Protein AF-A0A838SIZ8-F1 (afdb_monomer_lite)

Structure (mmCIF, N/CA/C/O backbone):
data_AF-A0A838SIZ8-F1
#
_entry.id   AF-A0A838SIZ8-F1
#
loop_
_atom_site.group_PDB
_atom_site.id
_atom_site.type_symbol
_atom_site.label_atom_id
_atom_site.label_alt_id
_atom_site.label_comp_id
_atom_site.label_asym_id
_atom_site.label_entity_id
_atom_site.label_seq_id
_atom_site.pdbx_PDB_ins_code
_atom_site.Cartn_x
_atom_site.Cartn_y
_atom_site.Cartn_z
_atom_site.occupancy
_atom_site.B_iso_or_equiv
_atom_site.auth_seq_id
_atom_site.auth_comp_id
_atom_site.auth_asym_id
_atom_site.auth_atom_id
_atom_site.pdbx_PDB_model_num
ATOM 1 N N . MET A 1 1 ? -22.322 -43.854 -22.248 1.00 48.59 1 MET A N 1
ATOM 2 C CA . MET A 1 1 ? -21.110 -43.479 -21.488 1.00 48.59 1 MET A CA 1
ATOM 3 C C . MET A 1 1 ? -19.953 -43.294 -22.460 1.00 48.59 1 MET A C 1
ATOM 5 O O . MET A 1 1 ? -19.423 -44.297 -22.890 1.00 48.59 1 MET A O 1
ATOM 9 N N . HIS A 1 2 ? -19.564 -42.062 -22.799 1.00 40.78 2 HIS A N 1
ATOM 10 C CA . HIS A 1 2 ? -18.195 -41.730 -23.224 1.00 40.78 2 HIS A CA 1
ATOM 11 C C . HIS A 1 2 ? -17.920 -40.275 -22.836 1.00 40.78 2 HIS A C 1
ATOM 13 O O . HIS A 1 2 ? -18.732 -39.387 -23.086 1.00 40.78 2 HIS A O 1
ATOM 19 N N . ARG A 1 3 ? -16.831 -40.089 -22.087 1.00 46.28 3 ARG A N 1
ATOM 20 C CA . ARG A 1 3 ? -16.454 -38.857 -21.397 1.00 46.28 3 ARG A CA 1
ATOM 21 C C . ARG A 1 3 ? -15.917 -37.816 -22.371 1.00 46.28 3 ARG A C 1
ATOM 23 O O . ARG A 1 3 ? -15.159 -38.123 -23.283 1.00 46.28 3 ARG A O 1
ATOM 30 N N . THR A 1 4 ? -16.282 -36.582 -22.066 1.00 54.03 4 THR A N 1
ATOM 31 C CA . THR A 1 4 ? -15.687 -35.316 -22.486 1.00 54.03 4 THR A CA 1
ATOM 32 C C . THR A 1 4 ? -14.161 -35.354 -22.503 1.00 54.03 4 THR A C 1
ATOM 34 O O . THR A 1 4 ? -13.537 -35.501 -21.453 1.00 54.03 4 THR A O 1
ATOM 37 N N . SER A 1 5 ? -13.558 -35.145 -23.670 1.00 54.84 5 SER A N 1
ATOM 38 C CA . SER A 1 5 ? -12.153 -34.753 -23.754 1.00 54.84 5 SER A CA 1
ATOM 39 C C . SER A 1 5 ? -11.875 -34.096 -25.100 1.00 54.84 5 SER A C 1
ATOM 41 O O . SER A 1 5 ? -11.386 -34.763 -25.994 1.00 54.84 5 SER A O 1
ATOM 43 N N . GLN A 1 6 ? -12.249 -32.820 -25.256 1.00 53.66 6 GLN A N 1
ATOM 44 C CA . GLN A 1 6 ? -11.613 -31.851 -26.165 1.00 53.66 6 GLN A CA 1
ATOM 45 C C . GLN A 1 6 ? -12.108 -30.438 -25.818 1.00 53.66 6 GLN A C 1
ATOM 47 O O . GLN A 1 6 ? -13.124 -29.966 -26.317 1.00 53.66 6 GLN A O 1
ATOM 52 N N . ARG A 1 7 ? -11.385 -29.744 -24.939 1.00 57.22 7 ARG A N 1
ATOM 53 C CA . ARG A 1 7 ? -11.364 -28.275 -24.906 1.00 57.22 7 ARG A CA 1
ATOM 54 C C . ARG A 1 7 ? -9.979 -27.839 -24.450 1.00 57.22 7 ARG A C 1
ATOM 56 O O . ARG A 1 7 ? -9.736 -27.592 -23.274 1.00 57.22 7 ARG A O 1
ATOM 63 N N . ARG A 1 8 ? -9.054 -27.789 -25.406 1.00 54.44 8 ARG A N 1
ATOM 64 C CA . ARG A 1 8 ? -7.832 -26.998 -25.295 1.00 54.44 8 ARG A CA 1
ATOM 65 C C . ARG A 1 8 ? -7.645 -26.185 -26.570 1.00 54.44 8 ARG A C 1
ATOM 67 O O . ARG A 1 8 ? -7.516 -26.744 -27.646 1.00 54.44 8 ARG A O 1
ATOM 74 N N . MET A 1 9 ? -7.602 -24.876 -26.338 1.00 51.22 9 MET A N 1
ATOM 75 C CA . MET A 1 9 ? -6.692 -23.914 -26.956 1.00 51.22 9 MET A CA 1
ATOM 76 C C . MET A 1 9 ? -6.857 -23.632 -28.446 1.00 51.22 9 MET A C 1
ATOM 78 O O . MET A 1 9 ? -6.147 -24.201 -29.261 1.00 51.22 9 MET A O 1
ATOM 82 N N . ILE A 1 10 ? -7.687 -22.630 -28.755 1.00 59.81 10 ILE A N 1
ATOM 83 C CA . ILE A 1 10 ? -7.403 -21.670 -29.830 1.00 59.81 10 ILE A CA 1
ATOM 84 C C . ILE A 1 10 ? -7.870 -20.285 -29.351 1.00 59.81 10 ILE A C 1
ATOM 86 O O . ILE A 1 10 ? -9.011 -19.897 -29.568 1.00 59.81 10 ILE A O 1
ATOM 90 N N . TYR A 1 11 ? -6.995 -19.566 -28.649 1.00 53.19 11 TYR A N 1
ATOM 91 C CA . TYR A 1 11 ? -7.026 -18.101 -28.545 1.00 53.19 11 TYR A CA 1
ATOM 92 C C . TYR A 1 11 ? -5.580 -17.599 -28.553 1.00 53.19 11 TYR A C 1
ATOM 94 O O . TYR A 1 11 ? -5.111 -16.964 -27.617 1.00 53.19 11 TYR A O 1
ATOM 102 N N . GLU A 1 12 ? -4.857 -17.926 -29.618 1.00 53.06 12 GLU A N 1
ATOM 103 C CA . GLU A 1 12 ? -3.635 -17.219 -29.983 1.00 53.06 12 GLU A CA 1
ATOM 104 C C . GLU A 1 12 ? -3.847 -16.629 -31.371 1.00 53.06 12 GLU A C 1
ATOM 106 O O . GLU A 1 12 ? -4.106 -17.350 -32.332 1.00 53.06 12 GLU A O 1
ATOM 111 N N . GLY A 1 13 ? -3.787 -15.303 -31.458 1.00 53.22 13 GLY A N 1
ATOM 112 C CA . GLY A 1 13 ? -3.838 -14.584 -32.725 1.00 53.22 13 GLY A CA 1
ATOM 113 C C . GLY A 1 13 ? -4.752 -13.375 -32.662 1.00 53.22 13 GLY A C 1
ATOM 114 O O . GLY A 1 13 ? -5.901 -13.453 -33.075 1.00 53.22 13 GLY A O 1
ATOM 115 N N . THR A 1 14 ? -4.237 -12.269 -32.117 1.00 54.69 14 THR A N 1
ATOM 116 C CA . THR A 1 14 ? -4.490 -10.888 -32.604 1.00 54.69 14 THR A CA 1
ATOM 117 C C . THR A 1 14 ? -3.834 -9.797 -31.738 1.00 54.69 14 THR A C 1
ATOM 119 O O . THR A 1 14 ? -3.927 -8.629 -32.091 1.00 54.69 14 THR A O 1
ATOM 122 N N . ILE A 1 15 ? -3.081 -10.112 -30.673 1.00 53.31 15 ILE A N 1
ATOM 123 C CA . ILE A 1 15 ? -2.321 -9.097 -29.900 1.00 53.31 15 ILE A CA 1
ATOM 124 C C . ILE A 1 15 ? -0.847 -9.027 -30.349 1.00 53.31 15 ILE A C 1
ATOM 126 O O . ILE A 1 15 ? 0.068 -8.978 -29.538 1.00 53.31 15 ILE A O 1
ATOM 130 N N . GLN A 1 16 ? -0.591 -9.067 -31.660 1.00 48.66 16 GLN A N 1
ATOM 131 C CA . GLN A 1 16 ? 0.769 -8.927 -32.218 1.00 48.66 16 GLN A CA 1
ATOM 132 C C . GLN A 1 16 ? 0.863 -7.885 -33.344 1.00 48.66 16 GLN A C 1
ATOM 134 O O . GLN A 1 16 ? 1.876 -7.784 -34.028 1.00 48.66 16 GLN A O 1
ATOM 139 N N . THR A 1 17 ? -0.169 -7.062 -33.542 1.00 45.41 17 THR A N 1
ATOM 140 C CA . THR A 1 17 ? -0.158 -6.008 -34.574 1.00 45.41 17 THR A CA 1
ATOM 141 C C . THR A 1 17 ? -0.251 -4.588 -34.017 1.00 45.41 17 THR A C 1
ATOM 143 O O . THR A 1 17 ? -0.021 -3.638 -34.757 1.00 45.41 17 THR A O 1
ATOM 146 N N . ALA A 1 18 ? -0.466 -4.408 -32.710 1.00 46.41 18 ALA A N 1
ATOM 147 C CA . ALA A 1 18 ? -0.530 -3.080 -32.088 1.00 46.41 18 ALA A CA 1
ATOM 148 C C . ALA A 1 18 ? 0.841 -2.510 -31.653 1.00 46.41 18 ALA A C 1
ATOM 150 O O . ALA A 1 18 ? 0.892 -1.479 -30.994 1.00 46.41 18 ALA A O 1
ATOM 151 N N . SER A 1 19 ? 1.962 -3.147 -32.019 1.00 46.88 19 SER A N 1
ATOM 152 C CA . SER A 1 19 ? 3.322 -2.722 -31.624 1.00 46.88 19 SER A CA 1
ATOM 153 C C . SER A 1 19 ? 4.067 -1.924 -32.714 1.00 46.88 19 SER A C 1
ATOM 155 O O . SER A 1 19 ? 5.281 -1.768 -32.669 1.00 46.88 19 SER A O 1
ATOM 157 N N . ARG A 1 20 ? 3.366 -1.394 -33.728 1.00 46.84 20 ARG A N 1
ATOM 158 C CA . ARG A 1 20 ? 3.997 -0.594 -34.804 1.00 46.84 20 ARG A CA 1
ATOM 159 C C . ARG A 1 20 ? 3.316 0.738 -35.122 1.00 46.84 20 ARG A C 1
ATOM 161 O O . ARG A 1 20 ? 3.545 1.293 -36.188 1.00 46.84 20 ARG A O 1
ATOM 168 N N . MET A 1 21 ? 2.513 1.281 -34.209 1.00 49.03 21 MET A N 1
ATOM 169 C CA . MET A 1 21 ? 1.846 2.579 -34.401 1.00 49.03 21 MET A CA 1
ATOM 170 C C . MET A 1 21 ? 1.978 3.474 -33.164 1.00 49.03 21 MET A C 1
ATOM 172 O O . MET A 1 21 ? 0.998 4.007 -32.663 1.00 49.03 21 MET A O 1
ATOM 176 N N . MET A 1 22 ? 3.199 3.638 -32.653 1.00 51.34 22 MET A N 1
ATOM 177 C CA . MET A 1 22 ? 3.516 4.722 -31.710 1.00 51.34 22 MET A CA 1
ATOM 178 C C . MET A 1 22 ? 4.961 5.217 -31.900 1.00 51.34 22 MET A C 1
ATOM 180 O O . MET A 1 22 ? 5.643 5.578 -30.952 1.00 51.34 22 MET A O 1
ATOM 184 N N . GLY A 1 23 ? 5.466 5.171 -33.138 1.00 45.22 23 GLY A N 1
ATOM 185 C CA . GLY A 1 23 ? 6.843 5.547 -33.485 1.00 45.22 23 GLY A CA 1
ATOM 186 C C . GLY A 1 23 ? 7.008 6.971 -34.019 1.00 45.22 23 GLY A C 1
ATOM 187 O O . GLY A 1 23 ? 8.021 7.255 -34.646 1.00 45.22 23 GLY A O 1
ATOM 188 N N . LEU A 1 24 ? 6.024 7.859 -33.853 1.00 55.75 24 LEU A N 1
ATOM 189 C CA . LEU A 1 24 ? 6.102 9.202 -34.433 1.00 55.75 24 LEU A CA 1
ATOM 190 C C . LEU A 1 24 ? 5.211 10.191 -33.682 1.00 55.75 24 LEU A C 1
ATOM 192 O O . LEU A 1 24 ? 4.105 10.463 -34.115 1.00 55.75 24 LEU A O 1
ATOM 196 N N . PHE A 1 25 ? 5.685 10.699 -32.543 1.00 46.12 25 PHE A N 1
ATOM 197 C CA . PHE A 1 25 ? 5.310 12.017 -32.005 1.00 46.12 25 PHE A CA 1
ATOM 198 C C . PHE A 1 25 ? 6.186 12.338 -30.787 1.00 46.12 25 PHE A C 1
ATOM 200 O O . PHE A 1 25 ? 5.732 12.203 -29.666 1.00 46.12 25 PHE A O 1
ATOM 207 N N . MET A 1 26 ? 7.450 12.723 -30.983 1.00 50.81 26 MET A N 1
ATOM 208 C CA . MET A 1 26 ? 8.185 13.566 -30.020 1.00 50.81 26 MET A CA 1
ATOM 209 C C . MET A 1 26 ? 9.416 14.164 -30.709 1.00 50.81 26 MET A C 1
ATOM 211 O O . MET A 1 26 ? 10.550 13.749 -30.485 1.00 50.81 26 MET A O 1
ATOM 215 N N . LEU A 1 27 ? 9.187 15.141 -31.585 1.00 50.03 27 LEU A N 1
ATOM 216 C CA . LEU A 1 27 ? 10.254 16.017 -32.062 1.00 50.03 27 LEU A CA 1
ATOM 217 C C . LEU A 1 27 ? 9.693 17.404 -32.387 1.00 50.03 27 LEU A C 1
ATOM 219 O O . LEU A 1 27 ? 9.622 17.789 -33.543 1.00 50.03 27 LEU A O 1
ATOM 223 N N . THR A 1 28 ? 9.310 18.159 -31.355 1.00 50.09 28 THR A N 1
ATOM 224 C CA . THR A 1 28 ? 9.374 19.630 -31.376 1.00 50.09 28 THR A CA 1
ATOM 225 C C . THR A 1 28 ? 9.548 20.161 -29.958 1.00 50.09 28 THR A C 1
ATOM 227 O O . THR A 1 28 ? 8.870 19.741 -29.026 1.00 50.09 28 THR A O 1
ATOM 230 N N . ALA A 1 29 ? 10.519 21.055 -29.837 1.00 48.75 29 ALA A N 1
ATOM 231 C CA . ALA A 1 29 ? 11.180 21.503 -28.631 1.00 48.75 29 ALA A CA 1
ATOM 232 C C . ALA A 1 29 ? 10.513 22.707 -27.937 1.00 48.75 29 ALA A C 1
ATOM 234 O O . ALA A 1 29 ? 9.60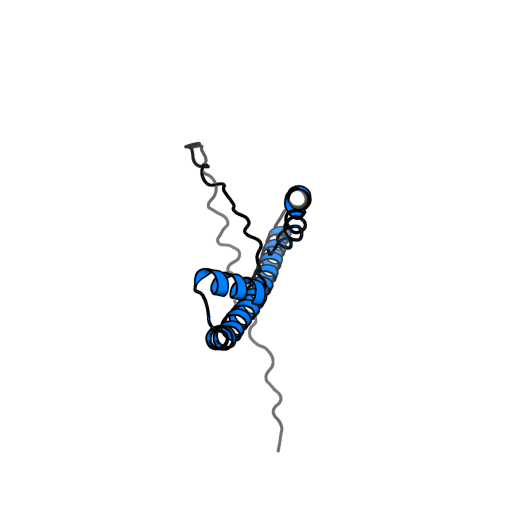3 23.332 -28.470 1.00 48.75 29 ALA A O 1
ATOM 235 N N . ALA A 1 30 ? 11.152 23.072 -26.819 1.00 45.12 30 ALA A N 1
ATOM 236 C CA . ALA A 1 30 ? 11.373 24.429 -26.308 1.00 45.12 30 ALA A CA 1
ATOM 237 C C . ALA A 1 30 ? 10.482 24.927 -25.151 1.00 45.12 30 ALA A C 1
ATOM 239 O O . ALA A 1 30 ? 9.365 25.395 -25.324 1.00 45.12 30 ALA A O 1
ATOM 240 N N . LEU A 1 31 ? 11.100 24.885 -23.962 1.00 51.31 31 LEU A N 1
ATOM 241 C CA . LEU A 1 31 ? 11.229 25.971 -22.980 1.00 51.31 31 LEU A CA 1
ATOM 242 C C . LEU A 1 31 ? 10.009 26.873 -22.732 1.00 51.31 31 LEU A C 1
ATOM 244 O O . LEU A 1 31 ? 9.772 27.856 -23.427 1.00 51.31 31 LEU A O 1
ATOM 248 N N . SER A 1 32 ? 9.377 26.652 -21.582 1.00 53.75 32 SER A N 1
ATOM 249 C CA . SER A 1 32 ? 8.821 27.717 -20.744 1.00 53.75 32 SER A CA 1
ATOM 250 C C . SER A 1 32 ? 8.943 27.288 -19.282 1.00 53.75 32 SER A C 1
ATOM 252 O O . SER A 1 32 ? 8.098 26.574 -18.753 1.00 53.75 32 SER A O 1
ATOM 254 N N . LEU A 1 33 ? 10.041 27.692 -18.633 1.00 54.38 33 LEU A N 1
ATOM 255 C CA . LEU A 1 33 ? 10.160 27.693 -17.174 1.00 54.38 33 LEU A CA 1
ATOM 256 C C . LEU A 1 33 ? 9.278 28.831 -16.636 1.00 54.38 33 LEU A C 1
ATOM 258 O O . LEU A 1 33 ? 9.762 29.915 -16.325 1.00 54.38 33 LEU A O 1
ATOM 262 N N . SER A 1 34 ? 7.968 28.600 -16.581 1.00 46.31 34 SER A N 1
ATOM 263 C CA . SER A 1 34 ? 7.033 29.405 -15.795 1.00 46.31 34 SER A CA 1
ATOM 264 C C . SER A 1 34 ? 6.767 28.679 -14.481 1.00 46.31 34 SER A C 1
ATOM 266 O O . SER A 1 34 ? 6.478 27.484 -14.487 1.00 46.31 34 SER A O 1
ATOM 268 N N . GLY A 1 35 ? 6.918 29.401 -13.371 1.00 52.81 35 GLY A N 1
ATOM 269 C CA . GLY A 1 35 ? 6.943 28.866 -12.015 1.00 52.81 35 GLY A CA 1
ATOM 270 C C . GLY A 1 35 ? 5.803 27.914 -11.649 1.00 52.81 35 GLY A C 1
ATOM 271 O O . GLY A 1 35 ? 4.654 28.086 -12.045 1.00 52.81 35 GLY A O 1
ATOM 272 N N . GLY A 1 36 ? 6.150 26.933 -10.820 1.00 49.38 36 GLY A N 1
ATOM 273 C CA . GLY A 1 36 ? 5.202 26.023 -10.197 1.00 49.38 36 GLY A CA 1
ATOM 274 C C . GLY A 1 36 ? 5.924 24.936 -9.414 1.00 49.38 36 GLY A C 1
ATOM 275 O O . GLY A 1 36 ? 6.222 23.893 -9.978 1.00 49.38 36 GLY A O 1
ATOM 276 N N . ALA A 1 37 ? 6.230 25.207 -8.142 1.00 46.88 37 ALA A N 1
ATOM 277 C CA . ALA A 1 37 ? 6.382 24.198 -7.085 1.00 46.88 37 ALA A CA 1
ATOM 278 C C . ALA A 1 37 ? 6.491 24.865 -5.694 1.00 46.88 37 ALA A C 1
ATOM 280 O O . ALA A 1 37 ? 7.368 24.551 -4.898 1.00 46.88 37 ALA A O 1
ATOM 281 N N . ALA A 1 38 ? 5.586 25.789 -5.362 1.00 52.72 38 ALA A N 1
ATOM 282 C CA . ALA A 1 38 ? 4.963 25.620 -4.051 1.00 52.72 38 ALA A CA 1
ATOM 283 C C . ALA A 1 38 ? 4.058 24.386 -4.212 1.00 52.72 38 ALA A C 1
ATOM 285 O O . ALA A 1 38 ? 3.564 24.182 -5.318 1.00 52.72 38 ALA A O 1
ATOM 286 N N . TRP A 1 39 ? 3.765 23.630 -3.157 1.00 46.81 39 TRP A N 1
ATOM 287 C CA . TRP A 1 39 ? 3.077 22.325 -3.205 1.00 46.81 39 TRP A CA 1
ATOM 288 C C . TRP A 1 39 ? 4.020 21.147 -3.519 1.00 46.81 39 TRP A C 1
ATOM 290 O O . TRP A 1 39 ? 3.726 20.274 -4.329 1.00 46.81 39 TRP A O 1
ATOM 300 N N . ALA A 1 40 ? 5.158 21.098 -2.832 1.00 47.75 40 ALA A N 1
ATOM 301 C CA . ALA A 1 40 ? 5.809 19.829 -2.514 1.00 47.75 40 ALA A CA 1
ATOM 302 C C . ALA A 1 40 ? 5.778 19.608 -0.994 1.00 47.75 40 ALA A C 1
ATOM 304 O O . ALA A 1 40 ? 6.768 19.195 -0.405 1.00 47.75 40 ALA A O 1
ATOM 305 N N . ASP A 1 41 ? 4.638 19.908 -0.361 1.00 41.16 41 ASP A N 1
ATOM 306 C CA . ASP A 1 41 ? 4.312 19.357 0.955 1.00 41.16 41 ASP A CA 1
ATOM 307 C C . ASP A 1 41 ? 3.697 17.978 0.700 1.00 41.16 41 ASP A C 1
ATOM 309 O O . ASP A 1 41 ? 2.485 17.783 0.606 1.00 41.16 41 ASP A O 1
ATOM 313 N N . GLY A 1 42 ? 4.578 17.022 0.416 1.00 38.06 42 GLY A N 1
ATOM 314 C CA . GLY A 1 42 ? 4.235 15.615 0.480 1.00 38.06 42 GLY A CA 1
ATOM 315 C C . GLY A 1 42 ? 4.207 15.229 1.947 1.00 38.06 42 GLY A C 1
ATOM 316 O O . GLY A 1 42 ? 5.192 14.691 2.444 1.00 38.06 42 GLY A O 1
ATOM 317 N N . ASP A 1 43 ? 3.107 15.541 2.633 1.00 35.94 43 ASP A N 1
ATOM 318 C CA . ASP A 1 43 ? 2.780 14.958 3.931 1.00 35.94 43 ASP A CA 1
ATOM 319 C C . ASP A 1 43 ? 2.654 13.439 3.723 1.00 35.94 43 ASP A C 1
ATOM 321 O O . ASP A 1 43 ? 1.608 12.902 3.345 1.00 35.94 43 ASP A O 1
ATOM 325 N N . ASP A 1 44 ? 3.780 12.741 3.878 1.00 40.50 44 ASP A N 1
ATOM 326 C CA . ASP A 1 44 ? 3.886 11.286 3.879 1.00 40.50 44 ASP A CA 1
ATOM 327 C C . ASP A 1 44 ? 3.267 10.774 5.185 1.00 40.50 44 ASP A C 1
ATOM 329 O O . ASP A 1 44 ? 3.930 10.402 6.152 1.00 40.50 44 ASP A O 1
ATOM 333 N N . HIS A 1 45 ? 1.940 10.837 5.255 1.00 46.56 45 HIS A N 1
ATOM 334 C CA . HIS A 1 45 ? 1.177 10.233 6.330 1.00 46.56 45 HIS A CA 1
ATOM 335 C C . HIS A 1 45 ? 1.268 8.714 6.187 1.00 46.56 45 HIS A C 1
ATOM 337 O O . HIS A 1 45 ? 0.568 8.104 5.376 1.00 46.56 45 HIS A O 1
ATOM 343 N N . GLY A 1 46 ? 2.152 8.122 6.995 1.00 46.59 46 GLY A N 1
ATOM 344 C CA . GLY A 1 46 ? 2.370 6.686 7.114 1.00 46.59 46 GLY A CA 1
ATOM 345 C C . GLY A 1 46 ? 1.076 5.878 6.998 1.00 46.59 46 GLY A C 1
ATOM 346 O O . GLY A 1 46 ? 0.116 6.050 7.754 1.00 46.59 46 GLY A O 1
ATOM 347 N N . TYR A 1 47 ? 1.058 4.999 6.002 1.00 47.03 47 TYR A N 1
ATOM 348 C CA . TYR A 1 47 ? -0.085 4.170 5.664 1.00 47.03 47 TYR A CA 1
ATOM 349 C C . TYR A 1 47 ? -0.254 3.071 6.720 1.00 47.03 47 TYR A C 1
ATOM 351 O O . TYR A 1 47 ? 0.523 2.122 6.764 1.00 47.03 47 TYR A O 1
ATOM 359 N N . GLY A 1 48 ? -1.279 3.208 7.564 1.00 55.34 48 GLY A N 1
ATOM 360 C CA . GLY A 1 48 ? -1.751 2.136 8.442 1.00 55.34 48 GLY A CA 1
ATOM 361 C C . GLY A 1 48 ? -1.812 2.523 9.914 1.00 55.34 48 GLY A C 1
ATOM 362 O O . GLY A 1 48 ? -1.046 2.019 10.728 1.00 55.34 48 GLY A O 1
ATOM 363 N N . HIS A 1 49 ? -2.757 3.385 10.293 1.00 67.62 49 HIS A N 1
ATOM 364 C CA . HIS A 1 49 ? -3.148 3.438 11.700 1.00 67.62 49 HIS A CA 1
ATOM 365 C C . HIS A 1 49 ? -3.856 2.134 12.072 1.00 67.62 49 HIS A C 1
ATOM 367 O O . HIS A 1 49 ? -4.862 1.785 11.450 1.00 67.62 49 HIS A O 1
ATOM 373 N N . ASP A 1 50 ? -3.332 1.458 13.095 1.00 87.31 50 ASP A N 1
ATOM 374 C CA . ASP A 1 50 ? -3.959 0.308 13.743 1.00 87.31 50 ASP A CA 1
ATOM 375 C C . ASP A 1 50 ? -5.454 0.589 14.036 1.00 87.31 50 ASP A C 1
ATOM 377 O O . ASP A 1 50 ? -5.787 1.688 14.511 1.00 87.31 50 ASP A O 1
ATOM 381 N N . PRO A 1 51 ? -6.369 -0.364 13.757 1.00 91.44 51 PRO A N 1
ATOM 382 C CA . PRO A 1 51 ? -7.804 -0.182 13.970 1.00 91.44 51 PRO A CA 1
ATOM 383 C C . PRO A 1 51 ? -8.178 0.278 15.384 1.00 91.44 51 PRO A C 1
ATOM 385 O O . PRO A 1 51 ? -9.067 1.121 15.534 1.00 91.44 51 PRO A O 1
ATOM 388 N N . LYS A 1 52 ? -7.477 -0.205 16.420 1.00 90.81 52 LYS A N 1
ATOM 389 C CA . LYS A 1 52 ? -7.744 0.181 17.812 1.00 90.81 52 LYS A CA 1
ATOM 390 C C . LYS A 1 52 ? -7.256 1.594 18.090 1.00 90.81 52 LYS A C 1
ATOM 392 O O . LYS A 1 52 ? -8.005 2.380 18.658 1.00 90.81 52 LYS A O 1
ATOM 397 N N . SER A 1 53 ? -6.073 1.971 17.604 1.00 91.19 53 SER A N 1
ATOM 398 C CA . SER A 1 53 ? -5.597 3.362 17.687 1.00 91.19 53 SER A CA 1
ATOM 399 C C . SER A 1 53 ? -6.559 4.342 16.999 1.00 91.19 53 SER A C 1
ATOM 401 O O . SER A 1 53 ? -6.821 5.438 17.503 1.00 91.19 53 SER A O 1
ATOM 403 N N . HIS A 1 54 ? -7.136 3.947 15.860 1.00 91.50 54 HIS A N 1
ATOM 404 C CA . HIS A 1 54 ? -8.165 4.735 15.185 1.00 91.50 54 HIS A CA 1
ATOM 405 C C . HIS A 1 54 ? -9.422 4.871 16.056 1.00 91.50 54 HIS A C 1
ATOM 407 O O . HIS A 1 54 ? -9.927 5.982 16.237 1.00 91.50 54 HIS A O 1
ATOM 413 N N . LEU A 1 55 ? -9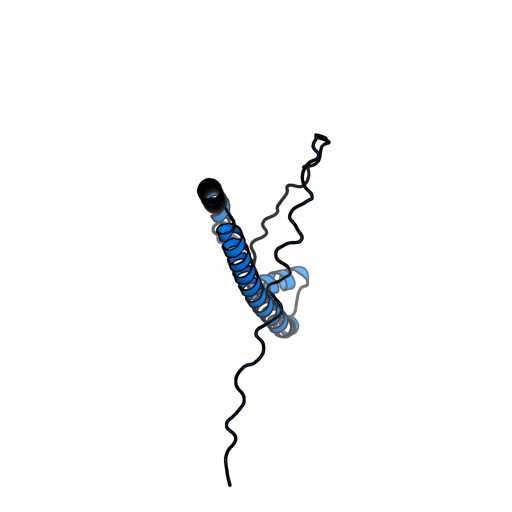.910 3.764 16.623 1.00 94.75 55 LEU A N 1
ATOM 414 C CA . LEU A 1 55 ? -11.085 3.768 17.490 1.00 94.75 55 LEU A CA 1
ATOM 415 C C . LEU A 1 55 ? -10.868 4.596 18.763 1.00 94.75 55 LEU A C 1
ATOM 417 O O . LEU A 1 55 ? -11.759 5.343 19.157 1.00 94.75 55 LEU A O 1
ATOM 421 N N . GLU A 1 56 ? -9.684 4.540 19.371 1.00 93.50 56 GLU A N 1
ATOM 422 C CA . GLU A 1 56 ? -9.325 5.370 20.525 1.00 93.50 56 GLU A CA 1
ATOM 423 C C . GLU A 1 56 ? -9.380 6.864 20.189 1.00 93.50 56 GLU A C 1
ATOM 425 O O . GLU A 1 56 ? -9.905 7.661 20.969 1.00 93.50 56 GLU A O 1
ATOM 430 N N . LYS A 1 57 ? -8.869 7.262 19.016 1.00 93.44 57 LYS A N 1
ATOM 431 C CA . LYS A 1 57 ? -8.941 8.655 18.550 1.00 93.44 57 LYS A CA 1
ATOM 432 C C . LYS A 1 57 ? -10.388 9.104 18.348 1.00 93.44 57 LYS A C 1
ATOM 434 O O . LYS A 1 57 ? -10.715 10.228 18.717 1.00 93.44 57 LYS A O 1
ATOM 439 N N . LEU A 1 58 ? -11.245 8.253 17.781 1.00 94.75 58 LEU A N 1
ATOM 440 C CA . LEU A 1 58 ? -12.672 8.556 17.624 1.00 94.75 58 LEU A CA 1
ATOM 441 C C . LEU A 1 58 ? -13.378 8.638 18.976 1.00 94.75 58 LEU A C 1
ATOM 443 O O . LEU A 1 58 ? -14.129 9.577 19.210 1.00 94.75 58 LEU A O 1
ATOM 447 N N . THR A 1 59 ? -13.067 7.715 19.883 1.00 96.00 59 THR A N 1
ATOM 448 C CA . THR A 1 59 ? -13.616 7.684 21.241 1.00 96.00 59 THR A CA 1
ATOM 449 C C . THR A 1 59 ? -13.296 8.969 21.989 1.00 96.00 59 THR A C 1
ATOM 451 O O . THR A 1 59 ? -14.200 9.581 22.532 1.00 96.00 59 THR A O 1
ATOM 454 N N . LYS A 1 60 ? -12.041 9.435 21.948 1.00 95.50 60 LYS A N 1
ATOM 455 C CA . LYS A 1 60 ? -11.624 10.688 22.601 1.00 95.50 60 LYS A CA 1
ATOM 456 C C . LYS A 1 60 ? -12.239 11.946 21.988 1.00 95.50 60 LYS A C 1
ATOM 458 O O . LYS A 1 60 ? -12.311 12.964 22.659 1.00 95.50 60 LYS A O 1
ATOM 463 N N . LYS A 1 61 ? -12.587 11.917 20.699 1.00 96.56 61 LYS A N 1
ATOM 464 C CA . LYS A 1 61 ? -13.126 13.087 19.985 1.00 96.56 61 LYS A CA 1
ATOM 465 C C . LYS A 1 61 ? -14.645 13.191 20.061 1.00 96.56 61 LYS A C 1
ATOM 467 O O . LYS A 1 61 ? -15.169 14.283 19.881 1.00 96.56 61 LYS A O 1
ATOM 472 N N . LEU A 1 62 ? -15.322 12.059 20.223 1.00 97.38 62 LEU A N 1
ATOM 473 C CA . LEU A 1 62 ? -16.776 11.942 20.110 1.00 97.38 62 LEU A CA 1
ATOM 474 C C . LEU A 1 62 ? -17.420 11.354 21.373 1.00 97.38 62 LEU A C 1
ATOM 476 O O . LEU A 1 62 ? -18.617 11.089 21.358 1.00 97.38 62 LEU A O 1
ATOM 480 N N . ASP A 1 63 ? -16.623 11.101 22.414 1.00 96.75 63 ASP A N 1
ATOM 481 C CA . ASP A 1 63 ? -17.038 10.508 23.687 1.00 96.75 63 ASP A CA 1
ATOM 482 C C . ASP A 1 63 ? -17.858 9.219 23.506 1.00 96.75 63 ASP A C 1
ATOM 484 O O . ASP A 1 63 ? -18.945 9.045 24.056 1.00 96.75 63 ASP A O 1
ATOM 488 N N . LEU A 1 64 ? -17.334 8.301 22.684 1.00 97.00 64 LEU A N 1
ATOM 489 C CA . LEU A 1 64 ? -18.048 7.077 22.310 1.00 97.00 64 LEU A CA 1
ATOM 490 C C . LEU A 1 64 ? -18.269 6.151 23.513 1.00 97.00 64 LEU A C 1
ATOM 492 O O . LEU A 1 64 ? -17.322 5.781 24.213 1.00 97.00 64 LEU A O 1
ATOM 496 N N . THR A 1 65 ? -19.502 5.676 23.690 1.00 98.06 65 THR A N 1
ATOM 497 C CA . THR A 1 65 ? -19.829 4.655 24.696 1.00 98.06 65 THR A CA 1
ATOM 498 C C . THR A 1 65 ? -19.246 3.293 24.318 1.00 98.06 65 THR A C 1
ATOM 500 O O . THR A 1 65 ? -18.919 3.035 23.158 1.00 98.06 65 THR A O 1
ATOM 503 N N . LYS A 1 66 ? -19.160 2.372 25.285 1.00 96.56 66 LYS A N 1
ATOM 504 C CA . LYS A 1 66 ? -18.668 1.008 25.037 1.00 96.56 66 LYS A CA 1
ATOM 505 C C . LYS A 1 66 ? -19.478 0.282 23.956 1.00 96.56 66 LYS A C 1
ATOM 507 O O . LYS A 1 66 ? -18.906 -0.296 23.043 1.00 96.56 66 LYS A O 1
ATOM 512 N N . GLU A 1 67 ? -20.801 0.408 23.996 1.00 97.00 67 GLU A N 1
ATOM 513 C CA . GLU A 1 67 ? -21.683 -0.195 22.991 1.00 97.00 67 GLU A CA 1
ATOM 514 C C . GLU A 1 67 ? -21.464 0.377 21.582 1.00 97.00 67 GLU A C 1
ATOM 516 O O . GLU A 1 67 ? -21.612 -0.336 20.590 1.00 97.00 67 GLU A O 1
ATOM 521 N N . GLN A 1 68 ? -21.125 1.667 21.469 1.00 97.56 68 GLN A N 1
ATOM 522 C CA . GLN A 1 68 ? -20.772 2.279 20.186 1.00 97.56 68 GLN A CA 1
ATOM 523 C C . GLN A 1 68 ? -19.407 1.788 19.702 1.00 97.56 68 GLN A C 1
ATOM 525 O O . GLN A 1 68 ? -19.262 1.461 18.526 1.00 97.56 68 GLN A O 1
ATOM 530 N N . GLN A 1 69 ? -18.426 1.691 20.600 1.00 97.31 69 GLN A N 1
ATOM 531 C CA . GLN A 1 69 ? -17.100 1.164 20.284 1.00 97.31 69 GLN A CA 1
ATOM 532 C C . GLN A 1 69 ? -17.175 -0.276 19.757 1.00 97.31 69 GLN A C 1
ATOM 534 O O . GLN A 1 69 ? -16.609 -0.555 18.701 1.00 97.31 69 GLN A O 1
ATOM 539 N N . ASP A 1 70 ? -17.948 -1.145 20.415 1.00 97.12 70 ASP A N 1
ATOM 540 C CA . ASP A 1 70 ? -18.131 -2.549 20.019 1.00 97.12 70 ASP A CA 1
ATOM 541 C C . ASP A 1 70 ? -18.769 -2.689 18.622 1.00 97.12 70 ASP A C 1
ATOM 543 O O . ASP A 1 70 ? -18.480 -3.635 17.890 1.00 97.12 70 ASP A O 1
ATOM 547 N N . LYS A 1 71 ? -19.604 -1.723 18.211 1.00 96.94 71 LYS A N 1
ATOM 548 C CA . LYS A 1 71 ? -20.211 -1.681 16.867 1.00 96.94 71 LYS A CA 1
ATOM 549 C C . LYS A 1 71 ? -19.287 -1.083 15.804 1.00 96.94 71 LYS A C 1
ATOM 551 O O . LYS A 1 71 ? -19.374 -1.464 14.641 1.00 96.94 71 LYS A O 1
ATOM 556 N N . ILE A 1 72 ? -18.433 -0.130 16.176 1.00 97.12 72 ILE A N 1
ATOM 557 C CA . ILE A 1 72 ? -17.565 0.600 15.241 1.00 97.12 72 ILE A CA 1
ATOM 558 C C . ILE A 1 72 ? -16.270 -0.167 14.961 1.00 97.12 72 ILE A C 1
ATOM 560 O O . ILE A 1 72 ? -15.794 -0.143 13.825 1.00 97.12 72 ILE A O 1
ATOM 564 N N . LEU A 1 73 ? -15.709 -0.855 15.960 1.00 95.62 73 LEU A N 1
ATOM 565 C CA . LEU A 1 73 ? -14.477 -1.631 15.815 1.00 95.62 73 LEU A CA 1
ATOM 566 C C . LEU A 1 73 ? -14.486 -2.559 14.583 1.00 95.62 73 LEU A C 1
ATOM 568 O O . LEU A 1 73 ? -13.593 -2.395 13.747 1.00 95.62 73 LEU A O 1
ATOM 572 N N . PRO A 1 74 ? -15.488 -3.442 14.383 1.00 97.38 74 PRO A N 1
ATOM 573 C CA . PRO A 1 74 ? -15.496 -4.338 13.226 1.00 97.38 74 PRO A CA 1
ATOM 574 C C . PRO A 1 74 ? -15.558 -3.592 11.882 1.00 97.38 74 PRO A C 1
ATOM 576 O O . PRO A 1 74 ? -14.979 -4.052 10.902 1.00 97.38 74 PRO A O 1
ATOM 579 N N . ILE A 1 75 ? -16.187 -2.410 11.821 1.00 97.19 75 ILE A N 1
ATOM 580 C CA . ILE A 1 75 ? -16.248 -1.584 10.599 1.00 97.19 75 ILE A CA 1
ATOM 581 C C . ILE A 1 75 ? -14.853 -1.049 10.242 1.00 97.19 75 ILE A C 1
ATOM 583 O O . ILE A 1 75 ? -14.456 -1.020 9.074 1.00 97.19 75 ILE A O 1
ATOM 587 N N . ILE A 1 76 ? -14.095 -0.603 11.248 1.00 95.56 76 ILE A N 1
ATOM 588 C CA . ILE A 1 76 ? -12.732 -0.100 11.049 1.00 95.56 76 ILE A CA 1
ATOM 589 C C . ILE A 1 76 ? -11.791 -1.248 10.673 1.00 95.56 76 ILE A C 1
ATOM 591 O O . ILE A 1 76 ? -10.970 -1.065 9.773 1.00 95.56 76 ILE A O 1
ATOM 595 N N . GLU A 1 77 ? -11.925 -2.412 11.312 1.00 95.44 77 GLU A N 1
ATOM 596 C CA . GLU A 1 77 ? -11.145 -3.615 10.998 1.00 95.44 77 GLU A CA 1
ATOM 597 C C . GLU A 1 77 ? -11.393 -4.098 9.565 1.00 95.44 77 GLU A C 1
ATOM 599 O O . GLU A 1 77 ? -10.438 -4.294 8.813 1.00 95.44 77 GLU A O 1
ATOM 604 N N . GLU A 1 78 ? -12.654 -4.200 9.138 1.00 95.81 78 GLU A N 1
ATOM 605 C CA . GLU A 1 78 ? -12.999 -4.591 7.767 1.00 95.81 78 GLU A CA 1
ATOM 606 C C . GLU A 1 78 ? -12.403 -3.614 6.742 1.00 95.81 78 GLU A C 1
ATOM 608 O O . GLU A 1 78 ? -11.810 -4.020 5.737 1.00 95.81 78 GLU A O 1
ATOM 613 N N . LYS A 1 79 ? -12.517 -2.304 6.998 1.00 93.88 79 LYS A N 1
ATOM 614 C CA . LYS A 1 79 ? -11.903 -1.277 6.146 1.00 93.88 79 LYS A CA 1
ATOM 615 C C . LYS A 1 79 ? -10.383 -1.438 6.090 1.00 93.88 79 LYS A C 1
ATOM 617 O O . LYS A 1 79 ? -9.808 -1.307 5.012 1.00 93.88 79 LYS A O 1
ATOM 622 N N . HIS A 1 80 ? -9.740 -1.684 7.230 1.00 92.19 80 HIS A N 1
ATOM 623 C CA . HIS A 1 80 ? -8.293 -1.858 7.314 1.00 92.19 80 HIS A CA 1
ATOM 624 C C . HIS A 1 80 ? -7.833 -3.049 6.470 1.00 92.19 80 HIS A C 1
ATOM 626 O O . HIS A 1 80 ? -7.007 -2.863 5.583 1.00 92.19 80 HIS A O 1
ATOM 632 N N . GLN A 1 81 ? -8.466 -4.213 6.631 1.00 93.31 81 GLN A N 1
ATOM 633 C CA . GLN A 1 81 ? -8.165 -5.412 5.842 1.00 93.31 81 GLN A CA 1
ATOM 634 C C . GLN A 1 81 ? -8.328 -5.179 4.331 1.00 93.31 81 GLN A C 1
ATOM 636 O O . GLN A 1 81 ? -7.480 -5.581 3.534 1.00 93.31 81 GLN A O 1
ATOM 641 N N . LYS A 1 82 ? -9.394 -4.481 3.910 1.00 93.81 82 LYS A N 1
ATOM 642 C CA . LYS A 1 82 ? -9.590 -4.125 2.493 1.00 93.81 82 LYS A CA 1
ATOM 643 C C . LYS A 1 82 ? -8.479 -3.214 1.975 1.00 93.81 82 LYS A C 1
ATOM 645 O O . LYS A 1 82 ? -7.995 -3.416 0.863 1.00 93.81 82 LYS A O 1
ATOM 650 N N . MET A 1 83 ? -8.074 -2.225 2.767 1.00 91.00 83 MET A N 1
ATOM 651 C CA . MET A 1 83 ? -6.999 -1.306 2.393 1.00 91.00 83 MET A CA 1
ATOM 652 C C . MET A 1 83 ? -5.638 -2.001 2.333 1.00 91.00 83 MET A C 1
ATOM 654 O O . MET A 1 83 ? -4.877 -1.731 1.410 1.00 91.00 83 MET A O 1
ATOM 658 N N . GLU A 1 84 ? -5.343 -2.928 3.246 1.00 90.00 84 GLU A N 1
ATOM 659 C CA . GLU A 1 84 ? -4.134 -3.759 3.179 1.00 90.00 84 GLU A CA 1
ATOM 660 C C . GLU A 1 84 ? -4.103 -4.604 1.900 1.00 90.00 84 GLU A C 1
ATOM 662 O O . GLU A 1 84 ? -3.098 -4.620 1.185 1.00 90.00 84 GLU A O 1
ATOM 667 N N . GLY A 1 85 ? -5.229 -5.238 1.553 1.00 91.50 85 GLY A N 1
ATOM 668 C CA . GLY A 1 85 ? -5.360 -5.995 0.309 1.00 91.50 85 GLY A CA 1
ATOM 669 C C . GLY A 1 85 ? -5.124 -5.131 -0.933 1.00 91.50 85 GLY A C 1
AT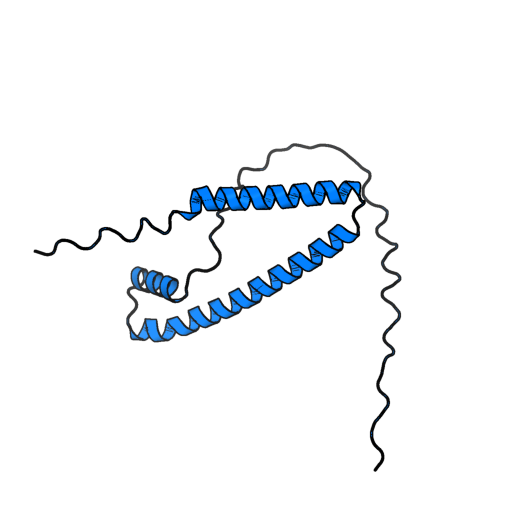OM 670 O O . GLY A 1 85 ? -4.332 -5.494 -1.804 1.00 91.50 85 GLY A O 1
ATOM 671 N N . LEU A 1 86 ? -5.754 -3.953 -0.998 1.00 94.62 86 LEU A N 1
ATOM 672 C CA . LEU A 1 86 ? -5.553 -2.999 -2.094 1.00 94.62 86 LEU A CA 1
ATOM 673 C C . LEU A 1 86 ? -4.112 -2.483 -2.155 1.00 94.62 86 LEU A C 1
ATOM 675 O O . LEU A 1 86 ? -3.557 -2.346 -3.244 1.00 94.62 86 LEU A O 1
ATOM 679 N N . HIS A 1 87 ? -3.489 -2.215 -1.006 1.00 90.56 87 HIS A N 1
ATOM 680 C CA . HIS A 1 87 ? -2.097 -1.783 -0.938 1.00 90.56 87 HIS A CA 1
ATOM 681 C C . HIS A 1 87 ? -1.166 -2.822 -1.565 1.00 90.56 87 HIS A C 1
ATOM 683 O O . HIS A 1 87 ? -0.328 -2.476 -2.402 1.00 90.56 87 HIS A O 1
ATOM 689 N N . GLN A 1 88 ? -1.348 -4.097 -1.218 1.00 92.25 88 GLN A N 1
ATOM 690 C CA . GLN A 1 88 ? -0.540 -5.180 -1.767 1.00 92.25 88 GLN A CA 1
ATOM 691 C C . GLN A 1 88 ? -0.750 -5.339 -3.281 1.00 92.25 88 GLN A C 1
ATOM 693 O O . GLN A 1 88 ? 0.225 -5.412 -4.030 1.00 92.25 88 GLN A O 1
ATOM 698 N N . GLN A 1 89 ? -1.998 -5.275 -3.753 1.00 94.62 89 GLN A N 1
ATOM 699 C CA . GLN A 1 89 ? -2.307 -5.319 -5.188 1.00 94.62 89 GLN A CA 1
ATOM 700 C C . GLN A 1 89 ? -1.675 -4.152 -5.959 1.00 94.62 89 GLN A C 1
ATOM 702 O O . GLN A 1 89 ? -1.084 -4.345 -7.022 1.00 94.62 89 GLN A O 1
ATOM 707 N N . MET A 1 90 ? -1.754 -2.930 -5.422 1.00 93.62 90 MET A N 1
ATOM 708 C CA . MET A 1 90 ? -1.129 -1.756 -6.036 1.00 93.62 90 MET A CA 1
ATOM 709 C C . MET A 1 90 ? 0.397 -1.865 -6.061 1.00 93.62 90 MET A C 1
ATOM 711 O O . MET A 1 90 ? 1.028 -1.462 -7.042 1.00 93.62 90 MET A O 1
ATOM 715 N N . LYS A 1 91 ? 1.003 -2.412 -5.001 1.00 92.88 91 LYS A N 1
ATOM 716 C CA . LYS A 1 91 ? 2.448 -2.649 -4.930 1.00 92.88 91 LYS A CA 1
ATOM 717 C C . LYS A 1 91 ? 2.898 -3.626 -6.013 1.00 92.88 91 LYS A C 1
ATOM 719 O O . LYS A 1 91 ? 3.842 -3.322 -6.741 1.00 92.88 91 LYS A O 1
ATOM 724 N N . GLU A 1 92 ? 2.205 -4.750 -6.156 1.00 95.69 92 GLU A N 1
ATOM 725 C CA . GLU A 1 92 ? 2.494 -5.753 -7.185 1.00 95.69 92 GLU A CA 1
ATOM 726 C C . GLU A 1 92 ? 2.319 -5.182 -8.594 1.00 95.69 92 GLU A C 1
ATOM 728 O O . GLU A 1 92 ? 3.217 -5.305 -9.427 1.00 95.69 92 GLU A O 1
ATOM 733 N N . MET A 1 93 ? 1.213 -4.476 -8.849 1.00 96.94 93 MET A N 1
ATOM 734 C CA . MET A 1 93 ? 0.964 -3.816 -10.133 1.00 96.94 93 MET A CA 1
ATOM 735 C C . MET A 1 93 ? 2.082 -2.828 -10.486 1.00 96.94 93 MET A C 1
ATOM 737 O O . MET A 1 93 ? 2.572 -2.818 -11.617 1.00 96.94 93 MET A O 1
ATOM 741 N N . ARG A 1 94 ? 2.524 -2.018 -9.515 1.00 94.19 94 ARG A N 1
ATOM 742 C CA . ARG A 1 94 ? 3.633 -1.077 -9.702 1.00 94.19 94 ARG A CA 1
ATOM 743 C C . ARG A 1 94 ? 4.927 -1.813 -10.036 1.00 94.19 94 ARG A C 1
ATOM 745 O O . ARG A 1 94 ? 5.605 -1.418 -10.976 1.00 94.19 94 ARG A O 1
ATOM 752 N N . GLN A 1 95 ? 5.264 -2.876 -9.306 1.00 93.56 95 GLN A N 1
ATOM 753 C CA . GLN A 1 95 ? 6.470 -3.668 -9.567 1.00 93.56 95 GLN A CA 1
ATOM 754 C C . GLN A 1 95 ? 6.453 -4.283 -10.970 1.00 93.56 95 GLN A C 1
ATOM 756 O O . GLN A 1 95 ? 7.439 -4.182 -11.696 1.00 93.56 95 GLN A O 1
ATOM 761 N N . GLN A 1 96 ? 5.319 -4.848 -11.386 1.00 95.81 96 GLN A N 1
ATOM 762 C CA . GLN A 1 96 ? 5.159 -5.405 -12.728 1.00 95.81 96 GLN A CA 1
ATOM 763 C C . GLN A 1 96 ? 5.309 -4.341 -13.819 1.00 95.81 96 GLN A C 1
ATOM 765 O O . GLN A 1 96 ? 5.989 -4.578 -14.816 1.00 95.81 96 GLN A O 1
ATOM 770 N N . ALA A 1 97 ? 4.690 -3.170 -13.644 1.00 95.25 97 ALA A N 1
ATOM 771 C CA . ALA A 1 97 ? 4.809 -2.070 -14.596 1.00 95.25 97 ALA A CA 1
ATOM 772 C C . ALA A 1 97 ? 6.262 -1.588 -14.720 1.00 95.25 97 ALA A C 1
ATOM 774 O O . ALA A 1 97 ? 6.759 -1.428 -15.832 1.00 95.25 97 ALA A O 1
ATOM 775 N N . MET A 1 98 ? 6.960 -1.424 -13.594 1.00 92.38 98 MET A N 1
ATOM 776 C CA . MET A 1 98 ? 8.361 -0.996 -13.585 1.00 92.38 98 MET A CA 1
ATOM 777 C C . MET A 1 98 ? 9.285 -2.027 -14.239 1.00 92.38 98 MET A C 1
ATOM 779 O O . MET A 1 98 ? 10.146 -1.640 -15.021 1.00 92.38 98 MET A O 1
ATOM 783 N N . GLY A 1 99 ? 9.065 -3.325 -14.006 1.00 94.12 99 GLY A N 1
ATOM 784 C CA . GLY A 1 99 ? 9.844 -4.378 -14.667 1.00 94.12 99 GLY A CA 1
ATOM 785 C C . GLY A 1 99 ? 9.658 -4.395 -16.188 1.00 94.12 99 GLY A C 1
ATOM 786 O O . GLY A 1 99 ? 10.619 -4.590 -16.926 1.00 94.12 99 GLY A O 1
ATOM 787 N N . LYS A 1 100 ? 8.439 -4.128 -16.675 1.00 95.75 100 LYS A N 1
ATOM 788 C CA . LYS A 1 100 ? 8.185 -3.979 -18.119 1.00 95.75 100 LYS A CA 1
ATOM 789 C C . LYS A 1 100 ? 8.880 -2.751 -18.700 1.00 95.75 100 LYS A C 1
ATOM 791 O O . LYS A 1 100 ? 9.418 -2.839 -19.792 1.00 95.75 100 LYS A O 1
ATOM 796 N N . ILE A 1 101 ? 8.883 -1.631 -17.977 1.00 94.19 101 ILE A N 1
ATOM 797 C CA . ILE A 1 101 ? 9.602 -0.422 -18.400 1.00 94.19 101 ILE A CA 1
ATOM 798 C C . ILE A 1 101 ? 11.104 -0.709 -18.491 1.00 94.19 101 ILE A C 1
ATOM 800 O O . ILE A 1 101 ? 11.709 -0.394 -19.506 1.00 94.19 101 ILE A O 1
ATOM 804 N N . GLU A 1 102 ? 11.692 -1.344 -17.473 1.00 93.94 102 GLU A N 1
ATOM 805 C CA . GLU A 1 102 ? 13.125 -1.665 -17.436 1.00 93.94 102 GLU A CA 1
ATOM 806 C C . GLU A 1 102 ? 13.567 -2.578 -18.594 1.00 93.94 102 GLU A C 1
ATOM 808 O O . GLU A 1 102 ? 14.679 -2.431 -19.104 1.00 93.94 102 GLU A O 1
ATOM 813 N N . ALA A 1 103 ? 12.688 -3.477 -19.047 1.00 95.62 103 ALA A N 1
ATOM 814 C CA . ALA A 1 103 ? 12.950 -4.372 -20.174 1.00 95.62 103 ALA A CA 1
ATOM 815 C C . ALA A 1 103 ? 13.060 -3.653 -21.533 1.00 95.62 103 ALA A C 1
ATOM 817 O O . ALA A 1 103 ? 13.729 -4.161 -22.428 1.00 95.62 103 ALA A O 1
ATOM 818 N N . GLU A 1 104 ? 12.441 -2.480 -21.683 1.00 97.50 104 GLU A N 1
ATOM 819 C CA . GLU A 1 104 ? 12.483 -1.674 -22.915 1.00 97.50 104 GLU A CA 1
ATOM 820 C C . GLU A 1 104 ? 13.655 -0.672 -22.931 1.00 97.50 104 GLU A C 1
ATOM 822 O O . GLU A 1 104 ? 13.870 0.029 -23.921 1.00 97.50 104 GLU A O 1
ATOM 827 N N . LEU A 1 105 ? 14.414 -0.569 -21.835 1.00 96.56 105 LEU A N 1
ATOM 828 C CA . LEU A 1 105 ? 15.538 0.360 -21.721 1.00 96.56 105 LEU A CA 1
ATOM 829 C C . LEU A 1 105 ? 16.799 -0.183 -22.399 1.00 96.56 105 LEU A C 1
ATOM 831 O O . LEU A 1 105 ? 17.092 -1.379 -22.364 1.00 96.56 105 LEU A O 1
ATOM 835 N N . THR A 1 106 ? 17.610 0.722 -22.950 1.00 97.25 106 THR A N 1
ATOM 836 C CA . THR A 1 106 ? 18.962 0.373 -23.404 1.00 97.25 106 THR A CA 1
ATOM 837 C C . THR A 1 106 ? 19.882 0.071 -22.211 1.00 97.25 106 THR A C 1
ATOM 839 O O . THR A 1 106 ? 19.613 0.533 -21.097 1.00 97.25 106 THR A O 1
ATOM 842 N N . PRO A 1 107 ? 21.013 -0.636 -22.408 1.00 95.69 107 PRO A N 1
ATOM 843 C CA . PRO A 1 107 ? 21.942 -0.936 -21.316 1.00 95.69 107 PRO A CA 1
ATOM 844 C C . PRO A 1 107 ? 22.421 0.310 -20.553 1.00 95.69 107 PRO A C 1
ATOM 846 O O . PRO A 1 107 ? 22.469 0.306 -19.327 1.00 95.69 107 PRO A O 1
ATOM 849 N N . GLU A 1 108 ? 22.711 1.405 -21.260 1.00 94.38 108 GLU A N 1
ATOM 850 C CA . GLU A 1 108 ? 23.124 2.672 -20.641 1.00 94.38 108 GLU A CA 1
ATOM 851 C C . GLU A 1 108 ? 21.994 3.305 -19.809 1.00 94.38 108 GLU A C 1
ATOM 853 O O . GLU A 1 108 ? 22.225 3.826 -18.718 1.00 94.38 108 GLU A O 1
ATOM 858 N N . GLN A 1 109 ? 20.748 3.219 -20.283 1.00 95.00 109 GLN A N 1
ATOM 859 C CA . GLN A 1 109 ? 19.579 3.717 -19.555 1.00 95.00 109 GLN A CA 1
ATOM 860 C C . GLN A 1 109 ? 19.260 2.869 -18.317 1.00 95.00 109 GLN A C 1
ATOM 862 O O . GLN A 1 109 ? 18.831 3.420 -17.305 1.00 95.00 109 GLN A O 1
ATOM 867 N N . GLN A 1 110 ? 19.502 1.555 -18.365 1.00 94.44 110 GLN A N 1
ATOM 868 C CA . GLN A 1 110 ? 19.325 0.658 -17.218 1.00 94.44 110 GLN A CA 1
ATOM 869 C C . GLN A 1 110 ? 20.278 0.988 -16.066 1.00 94.44 110 GLN A C 1
ATOM 871 O O . GLN A 1 110 ? 19.879 0.895 -14.906 1.00 94.44 110 GLN A O 1
ATOM 876 N N . VAL A 1 111 ? 21.512 1.411 -16.360 1.00 95.69 111 VAL A N 1
ATOM 877 C CA . VAL A 1 111 ? 22.454 1.875 -15.326 1.00 95.69 111 VAL A CA 1
ATOM 878 C C . VAL A 1 111 ? 21.874 3.090 -14.601 1.00 95.69 111 VAL A C 1
ATOM 880 O O . VAL A 1 111 ? 21.706 3.056 -13.385 1.00 95.69 111 VAL 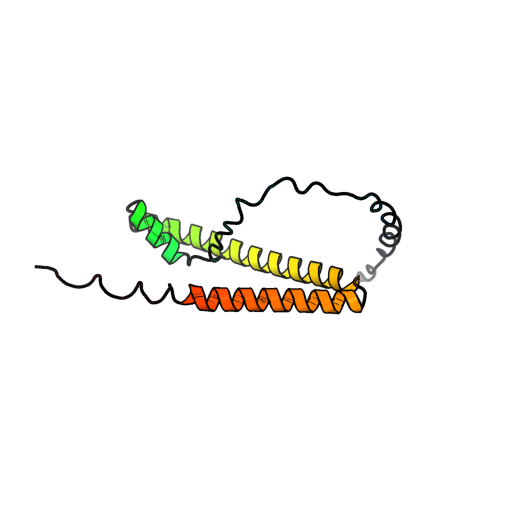A O 1
ATOM 883 N N . LYS A 1 112 ? 21.439 4.108 -15.353 1.00 95.06 112 LYS A N 1
ATOM 884 C CA . LYS A 1 112 ? 20.828 5.318 -14.780 1.00 95.06 112 LYS A CA 1
ATOM 885 C C . LYS A 1 112 ? 19.522 5.029 -14.030 1.00 95.06 112 LYS A C 1
ATOM 887 O O . LYS A 1 112 ? 19.207 5.682 -13.037 1.00 95.06 112 LYS A O 1
ATOM 892 N N . TRP A 1 113 ? 18.744 4.054 -14.501 1.00 92.69 113 TRP A N 1
ATOM 893 C CA . TRP A 1 113 ? 17.536 3.594 -13.818 1.00 92.69 113 TRP A CA 1
ATOM 894 C C . TRP A 1 113 ? 17.858 3.000 -12.444 1.00 92.69 113 TRP A C 1
ATOM 896 O O . TRP A 1 113 ? 17.207 3.358 -11.464 1.00 92.69 113 TRP A O 1
ATOM 906 N N . LYS A 1 114 ? 18.881 2.143 -12.353 1.00 93.50 114 LYS A N 1
ATOM 907 C CA . LYS A 1 114 ? 19.320 1.538 -11.087 1.00 93.50 114 LYS A CA 1
ATOM 908 C C . LYS A 1 114 ? 19.833 2.581 -10.100 1.00 93.50 114 LYS A C 1
ATOM 910 O O . LYS A 1 114 ? 19.371 2.581 -8.964 1.00 93.50 114 LYS A O 1
ATOM 915 N N . GLU A 1 115 ? 20.666 3.515 -10.553 1.00 95.31 115 GLU A N 1
ATOM 916 C CA . GLU A 1 115 ? 21.145 4.634 -9.726 1.00 95.31 115 GLU A CA 1
ATOM 917 C C . GLU A 1 115 ? 19.977 5.437 -9.131 1.00 95.31 115 GLU A C 1
ATOM 919 O O . GLU A 1 115 ? 19.942 5.710 -7.933 1.00 95.31 115 GLU A O 1
ATOM 924 N N . MET A 1 116 ? 18.954 5.742 -9.939 1.00 92.38 116 MET A N 1
ATOM 925 C CA . MET A 1 116 ? 17.762 6.455 -9.464 1.00 92.38 116 MET A CA 1
ATOM 926 C C . MET A 1 116 ? 16.963 5.654 -8.421 1.00 92.38 116 MET A C 1
ATOM 928 O O . MET A 1 116 ? 16.372 6.236 -7.505 1.00 92.38 116 MET A O 1
ATOM 932 N N . GLN A 1 117 ? 16.896 4.325 -8.555 1.00 90.69 117 GLN A N 1
ATOM 933 C CA . GLN A 1 117 ? 16.227 3.468 -7.571 1.00 90.69 117 GLN A CA 1
ATOM 934 C C . GLN A 1 117 ? 17.009 3.403 -6.257 1.00 90.69 117 GLN A C 1
ATOM 936 O O . GLN A 1 117 ? 16.397 3.452 -5.190 1.00 90.69 117 GLN A O 1
ATOM 941 N N . GLU A 1 118 ? 18.335 3.320 -6.324 1.00 93.81 118 GLU A N 1
ATOM 942 C CA . GLU A 1 118 ? 19.215 3.326 -5.154 1.00 93.81 118 GLU A CA 1
ATOM 943 C C . GLU A 1 118 ? 19.124 4.658 -4.406 1.00 93.81 118 GLU A C 1
ATOM 945 O O . GLU A 1 118 ? 18.819 4.658 -3.214 1.00 93.81 118 GLU A O 1
ATOM 950 N N . GLU A 1 119 ? 19.224 5.790 -5.110 1.00 94.56 119 GLU A N 1
ATOM 951 C CA . GLU A 1 119 ? 19.069 7.127 -4.520 1.00 94.56 119 GLU A CA 1
ATOM 952 C C . GLU A 1 119 ? 17.708 7.276 -3.823 1.00 94.56 119 GLU A C 1
ATOM 954 O O . GLU A 1 119 ? 17.602 7.801 -2.711 1.00 94.56 119 GLU A O 1
ATOM 959 N N . ARG A 1 120 ? 16.634 6.775 -4.448 1.00 89.38 120 ARG A N 1
ATOM 960 C CA . ARG A 1 120 ? 15.299 6.775 -3.837 1.00 89.38 120 ARG A CA 1
ATOM 961 C C . ARG A 1 120 ? 15.268 5.952 -2.549 1.00 89.38 120 ARG A C 1
ATOM 963 O O . ARG A 1 120 ? 14.639 6.377 -1.580 1.00 89.38 120 ARG A O 1
ATOM 970 N N . GLN A 1 121 ? 15.905 4.782 -2.532 1.00 89.38 121 GLN A N 1
ATOM 971 C CA . GLN A 1 121 ? 15.968 3.934 -1.340 1.00 89.38 121 GLN A CA 1
ATOM 972 C C . GLN A 1 121 ? 16.799 4.572 -0.228 1.00 89.38 121 GLN A C 1
ATOM 974 O O . GLN A 1 121 ? 16.405 4.491 0.933 1.00 89.38 121 GLN A O 1
ATOM 979 N N . GLU A 1 122 ? 17.913 5.218 -0.559 1.00 93.94 122 GLU A N 1
ATOM 980 C CA . GLU A 1 122 ? 18.743 5.937 0.407 1.00 93.94 122 GLU A CA 1
ATOM 981 C C . GLU A 1 122 ? 17.994 7.110 1.023 1.00 93.94 122 GLU A C 1
ATOM 983 O O . GLU A 1 122 ? 17.897 7.180 2.245 1.00 93.94 122 GLU A O 1
ATOM 988 N N . LYS A 1 123 ? 17.349 7.952 0.207 1.00 90.88 123 LYS A N 1
ATOM 989 C CA . LYS A 1 123 ? 16.501 9.045 0.710 1.00 90.88 123 LYS A CA 1
ATOM 990 C C . LYS A 1 123 ? 15.381 8.533 1.610 1.00 90.88 123 LYS A C 1
ATOM 992 O O . LYS A 1 123 ? 15.078 9.147 2.628 1.00 90.88 123 LYS A O 1
ATOM 997 N N . MET A 1 124 ? 14.775 7.393 1.267 1.00 87.00 124 MET A N 1
ATOM 998 C CA . MET A 1 124 ? 13.749 6.769 2.105 1.00 87.00 124 MET A CA 1
ATOM 999 C C . MET A 1 124 ? 14.322 6.267 3.441 1.00 87.00 124 MET A C 1
ATOM 1001 O O . MET A 1 124 ? 13.680 6.435 4.479 1.00 87.00 124 MET A O 1
ATOM 1005 N N . LYS A 1 125 ? 15.517 5.662 3.439 1.00 89.19 125 LYS A N 1
ATOM 1006 C CA . LYS A 1 125 ? 16.212 5.236 4.664 1.00 89.19 125 LYS A CA 1
ATOM 1007 C C . LYS A 1 125 ? 16.587 6.436 5.527 1.00 89.19 125 LYS A C 1
ATOM 1009 O O . LYS A 1 125 ? 16.249 6.440 6.702 1.00 89.19 125 LYS A O 1
ATOM 1014 N N . GLU A 1 126 ? 17.190 7.463 4.939 1.00 91.31 126 GLU A N 1
ATOM 1015 C CA . GLU A 1 126 ? 17.572 8.701 5.620 1.00 91.31 126 GLU A CA 1
ATOM 1016 C C . GLU A 1 126 ? 16.353 9.389 6.244 1.00 91.31 126 GLU A C 1
ATOM 1018 O O . GLU A 1 126 ? 16.380 9.776 7.411 1.00 91.31 126 GLU A O 1
ATOM 1023 N N . TYR A 1 127 ? 15.249 9.496 5.499 1.00 87.50 127 TYR A N 1
ATOM 1024 C CA . TYR A 1 127 ? 13.995 10.026 6.027 1.00 87.50 127 TYR A CA 1
ATOM 1025 C C . TYR A 1 127 ? 13.505 9.207 7.227 1.00 87.50 127 TYR A C 1
ATOM 1027 O O . TYR A 1 127 ? 13.166 9.771 8.269 1.00 87.50 127 TYR A O 1
ATOM 1035 N N . LYS A 1 128 ? 13.527 7.872 7.122 1.00 82.94 128 LYS A N 1
ATOM 1036 C CA . LYS A 1 128 ? 13.145 6.976 8.218 1.00 82.94 128 LYS A CA 1
ATOM 1037 C C . LYS A 1 128 ? 14.087 7.082 9.420 1.00 82.94 128 LYS A C 1
ATOM 1039 O O . LYS A 1 128 ? 13.624 6.963 10.544 1.00 82.94 128 LYS A O 1
ATOM 1044 N N . GLU A 1 129 ? 15.377 7.315 9.224 1.00 86.00 129 GLU A N 1
ATOM 1045 C CA . GLU A 1 129 ? 16.330 7.530 10.319 1.00 86.00 129 GLU A CA 1
ATOM 1046 C C . GLU A 1 129 ? 16.090 8.871 11.019 1.00 86.00 129 GLU A C 1
ATOM 1048 O O . GLU A 1 129 ? 16.087 8.931 12.247 1.00 86.00 129 GLU A O 1
ATOM 1053 N N . LYS A 1 130 ? 15.816 9.936 10.256 1.00 83.38 130 LYS A N 1
ATOM 1054 C CA . LYS A 1 130 ? 15.547 11.275 10.802 1.00 83.38 130 LYS A CA 1
ATOM 1055 C C . LYS A 1 130 ? 14.192 11.385 11.500 1.00 83.38 130 LYS A C 1
ATOM 1057 O O . LYS A 1 130 ? 14.082 12.095 12.497 1.00 83.38 130 LYS A O 1
ATOM 1062 N N . HIS A 1 131 ? 13.166 10.707 10.988 1.00 78.81 131 HIS A N 1
ATOM 1063 C CA . HIS A 1 131 ? 11.782 10.851 11.456 1.00 78.81 131 HIS A CA 1
ATOM 1064 C C . HIS A 1 131 ? 11.207 9.602 12.139 1.00 78.81 131 HIS A C 1
ATOM 1066 O O . HIS A 1 131 ? 10.138 9.681 12.734 1.00 78.81 131 HIS A O 1
ATOM 1072 N N . GLY A 1 132 ? 11.899 8.461 12.113 1.00 59.28 132 GLY A N 1
ATOM 1073 C CA . GLY A 1 132 ? 11.421 7.196 12.687 1.00 59.28 132 GLY A CA 1
ATOM 1074 C C . GLY A 1 132 ? 11.532 7.077 14.210 1.00 59.28 132 GLY A C 1
ATOM 1075 O O . GLY A 1 132 ? 11.074 6.078 14.759 1.00 59.28 132 GLY A O 1
ATOM 1076 N N . ASP A 1 133 ? 12.104 8.069 14.902 1.00 49.59 133 ASP A N 1
ATOM 1077 C CA . ASP A 1 133 ? 12.229 8.087 16.371 1.00 49.59 133 ASP A CA 1
ATOM 1078 C C . ASP A 1 133 ? 11.128 8.912 17.077 1.00 49.59 133 ASP A C 1
ATOM 1080 O O . ASP A 1 133 ? 11.191 9.171 18.280 1.00 49.59 133 ASP A O 1
ATOM 1084 N N . CYS A 1 134 ? 10.076 9.334 16.361 1.00 45.06 134 CYS A N 1
ATOM 1085 C CA . CYS A 1 134 ? 8.951 10.048 16.978 1.00 45.06 134 CYS A CA 1
ATOM 1086 C C . CYS A 1 134 ? 7.940 9.127 17.695 1.00 45.06 134 CYS A C 1
ATOM 1088 O O . CYS A 1 134 ? 7.152 9.615 18.504 1.00 45.06 134 CYS A O 1
ATOM 1090 N N . ASP A 1 135 ? 8.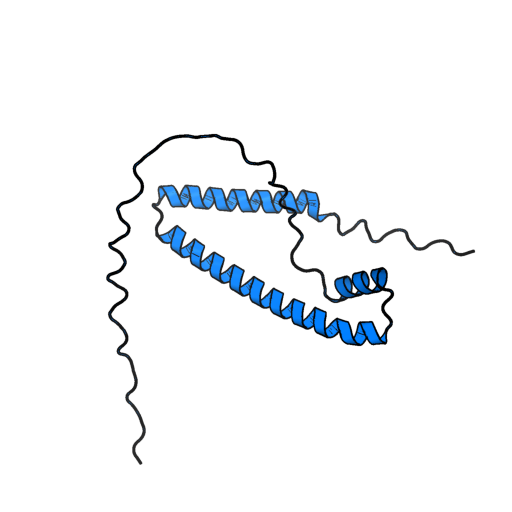015 7.801 17.516 1.00 48.38 135 ASP A N 1
ATOM 1091 C CA . ASP A 1 135 ? 7.111 6.838 18.173 1.00 48.38 135 ASP A CA 1
ATOM 1092 C C . ASP A 1 135 ? 7.512 6.460 19.618 1.00 48.38 135 ASP A C 1
ATOM 1094 O O . ASP A 1 135 ? 6.727 5.849 20.347 1.00 48.38 135 ASP A O 1
ATOM 1098 N N . LYS A 1 136 ? 8.711 6.836 20.097 1.00 41.91 136 LYS A N 1
ATOM 1099 C CA . LYS A 1 136 ? 9.168 6.489 21.464 1.00 41.91 136 LYS A CA 1
ATOM 1100 C C . LYS A 1 136 ? 8.981 7.578 22.522 1.00 41.91 136 LYS A C 1
ATOM 1102 O O . LYS A 1 136 ? 8.974 7.256 23.708 1.00 41.91 136 LYS A O 1
ATOM 1107 N N . LYS A 1 137 ? 8.769 8.844 22.146 1.00 36.34 137 LYS A N 1
ATOM 1108 C CA . LYS A 1 137 ? 8.643 9.971 23.101 1.00 36.34 137 LYS A CA 1
ATOM 1109 C C . LYS A 1 137 ? 7.209 10.312 23.537 1.00 36.34 137 LYS A C 1
ATOM 1111 O O . LYS A 1 137 ? 7.004 11.325 24.192 1.00 36.34 137 LYS A O 1
ATOM 1116 N N . GLY A 1 138 ? 6.219 9.474 23.217 1.00 39.47 138 GLY A N 1
ATOM 1117 C CA . GLY A 1 138 ? 4.835 9.628 23.699 1.00 39.47 138 GLY A CA 1
ATOM 1118 C C . GLY A 1 138 ? 4.466 8.761 24.911 1.00 39.47 138 GLY A C 1
ATOM 1119 O O . GLY A 1 138 ? 3.390 8.935 25.479 1.00 39.47 138 GLY A O 1
ATOM 1120 N N . LYS A 1 139 ? 5.331 7.818 25.312 1.00 43.75 139 LYS A N 1
ATOM 1121 C CA . LYS A 1 139 ? 5.114 6.924 26.462 1.00 43.75 139 LYS A CA 1
ATOM 1122 C C . LYS A 1 139 ? 6.017 7.285 27.641 1.00 43.75 139 LYS A C 1
ATOM 1124 O O . LYS A 1 139 ? 6.753 6.441 28.121 1.00 43.75 139 LYS A O 1
ATOM 1129 N N . HIS A 1 140 ? 5.982 8.524 28.102 1.00 41.53 140 HIS A N 1
ATOM 1130 C CA . HIS A 1 140 ? 6.376 8.864 29.468 1.00 41.53 140 HIS A CA 1
ATOM 1131 C C . HIS A 1 140 ? 5.643 10.154 29.843 1.00 41.53 140 HIS A C 1
ATOM 1133 O O . HIS A 1 140 ? 5.633 11.099 29.061 1.00 41.53 140 HIS A O 1
ATOM 1139 N N . ASP A 1 141 ? 5.044 10.159 31.034 1.00 43.81 141 ASP A N 1
ATOM 1140 C CA . ASP A 1 141 ? 4.592 11.352 31.763 1.00 43.81 141 ASP A CA 1
ATOM 1141 C C . ASP A 1 141 ? 3.142 11.852 31.563 1.00 43.81 141 ASP A C 1
ATOM 1143 O O . ASP A 1 141 ? 2.880 13.010 31.248 1.00 43.81 141 ASP A O 1
ATOM 1147 N N . LYS A 1 142 ? 2.153 10.981 31.815 1.00 43.91 142 LYS A N 1
ATOM 1148 C CA . LYS A 1 142 ? 0.825 11.409 32.316 1.00 43.91 142 LYS A CA 1
ATOM 1149 C C . LYS A 1 142 ? 0.311 10.483 33.419 1.00 43.91 142 LYS A C 1
ATOM 1151 O O . LYS A 1 142 ? -0.809 9.983 33.365 1.00 43.91 142 LYS A O 1
ATOM 1156 N N . GLY A 1 143 ? 1.155 10.229 34.410 1.00 46.50 143 GLY A N 1
ATOM 1157 C CA . GLY A 1 143 ? 0.791 9.436 35.576 1.00 46.50 143 GLY A CA 1
ATOM 1158 C C . GLY A 1 143 ? 1.575 9.887 36.791 1.00 46.50 143 GLY A C 1
ATOM 1159 O O . GLY A 1 143 ? 2.561 9.247 37.107 1.00 46.50 143 GLY A O 1
ATOM 1160 N N . GLU A 1 144 ? 1.154 11.008 37.382 1.00 39.06 144 GLU A N 1
ATOM 1161 C CA . GLU A 1 144 ? 1.380 11.493 38.759 1.00 39.06 144 GLU A CA 1
ATOM 1162 C C . GLU A 1 144 ? 0.970 12.987 38.740 1.00 39.06 144 GLU A C 1
ATOM 1164 O O . GLU A 1 144 ? 1.460 13.746 37.916 1.00 39.06 144 GLU A O 1
ATOM 1169 N N . LYS A 1 145 ? 0.027 13.515 39.523 1.00 38.72 145 LYS A N 1
ATOM 1170 C CA . LYS A 1 145 ? -0.475 13.127 40.840 1.00 38.72 145 LYS A CA 1
ATOM 1171 C C . LYS A 1 145 ? -1.970 13.443 40.958 1.00 38.72 145 LYS A C 1
ATOM 1173 O O . LYS A 1 145 ? -2.425 14.502 40.531 1.00 38.72 145 LYS A O 1
ATOM 1178 N N . HIS A 1 146 ? -2.692 12.497 41.546 1.00 36.41 146 HIS A N 1
ATOM 1179 C CA . HIS A 1 146 ? -3.919 12.753 42.286 1.00 36.41 146 HIS A CA 1
ATOM 1180 C C . HIS A 1 146 ? -3.553 13.202 43.710 1.00 36.41 146 HIS A C 1
ATOM 1182 O O . HIS A 1 146 ? -2.529 12.756 44.230 1.00 36.41 146 HIS A O 1
ATOM 1188 N N . GLU A 1 147 ? -4.466 13.997 44.278 1.00 38.78 147 GLU A N 1
ATOM 1189 C CA . GLU A 1 147 ? -4.550 14.560 45.643 1.00 38.78 147 GLU A CA 1
ATOM 1190 C C . GLU A 1 147 ? -3.726 15.817 45.952 1.00 38.78 147 GLU A C 1
ATOM 1192 O O . GLU A 1 147 ? -2.476 15.782 45.949 1.00 38.78 147 GLU A O 1
#

Radius of gyration: 26.73 Å; chains: 1; bounding box: 45×73×80 Å

pLDDT: mean 73.45, std 23.08, range [35.94, 98.06]

Secondary structure (DSSP, 8-state):
------------SSTTSTTSS-SS-------------S--------S---HHHHHHHHHHHHT--HHHHHHHHHHHHHHHHHHHHHHHHHHHHHHHHHHHHHHTS-HHHHHHHHHHHHHHHHHHHHHHHHHTTTTSTTSS-------

Foldseek 3Di:
DDDDDDDDDDPDDDVPPPPPPPPDDDDDDDDDPDDDPPPPPPPPPDPDDDLVNVLVVCCVVPVDDPVRSVVVSVVSVVVRVVVVVVVVVVVVVVVVVVVVVLVPDDPVVNVVVVVVVVVVVVVVVVCCVVPVPPVPPPPDDPDDDDD

Sequence (147 aa):
MHRTSQRRMIYEGTIQTASRMMGLFMLTAALSLSGGAAWADGDDHGYGHDPKSHLEKLTKKLDLTKEQQDKILPIIEEKHQKMEGLHQQMKEMRQQAMGKIEAELTPEQQVKWKEMQEERQEKMKEYKEKHGDCDKKGKHDK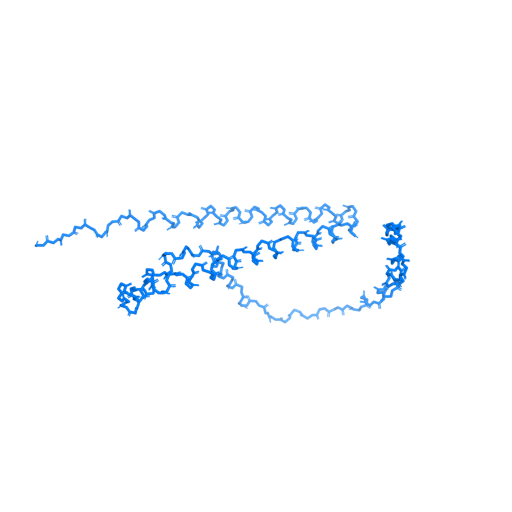GEKHE